Protein AF-A0A7J4MSQ8-F1 (afdb_monomer)

Secondary structure (DSSP, 8-state):
------------HHHHHHHHHHHHHHHHHHHHHHHHHS-S-------B-TTS-B-------TTEEEE--SHHHHHHHHHHHHHTT--BTTS--GGG---HHHHGGGEEEEESSSEEEEEHHHHHHTT-EEEEHHHHHHHHT--HHHHHHHHHHTTS--

Mean predicted aligned error: 12.91 Å

Foldseek 3Di:
DDDDDDDDDDDPPVVVVVVVVVVVVVVVVVVVCCVVVVPPPPPPVQDADPVRARAAAFAFDPLEKAQDQAPVLQQLVQLVCVSNVAEAPVSHRSNPDDPCVVAPRQWIWHRRSHTDIDGVVVSVVVVGHYHYSVVRCVVRVNDPSNSVVSVVVVVPVD

Structure (mmCIF, N/CA/C/O backbone):
data_AF-A0A7J4MSQ8-F1
#
_entry.id   AF-A0A7J4MSQ8-F1
#
loop_
_atom_site.group_PDB
_atom_site.id
_atom_site.type_symbol
_atom_site.label_atom_id
_atom_site.label_alt_id
_atom_site.label_comp_id
_atom_site.label_asym_id
_atom_site.label_entity_id
_atom_site.label_seq_id
_atom_site.pdbx_PDB_ins_code
_atom_site.Cartn_x
_atom_site.Cartn_y
_atom_site.Cartn_z
_atom_site.occupancy
_atom_site.B_iso_or_equiv
_atom_site.auth_seq_id
_atom_site.auth_comp_id
_atom_site.auth_asym_id
_atom_site.auth_atom_id
_atom_site.pdbx_PDB_model_num
ATOM 1 N N . MET A 1 1 ? -50.623 44.754 29.745 1.00 39.09 1 MET A N 1
ATOM 2 C CA . MET A 1 1 ? -49.441 45.515 29.291 1.00 39.09 1 MET A CA 1
ATOM 3 C C . MET A 1 1 ? -48.339 44.503 29.012 1.00 39.09 1 MET A C 1
ATOM 5 O O . MET A 1 1 ? -47.798 43.951 29.957 1.00 39.09 1 MET A O 1
ATOM 9 N N . ILE A 1 2 ? -48.114 44.148 27.745 1.00 36.25 2 ILE A N 1
ATOM 10 C CA . ILE A 1 2 ? -47.072 43.192 27.342 1.00 36.25 2 ILE A CA 1
ATOM 11 C C . ILE A 1 2 ? -46.077 43.978 26.494 1.00 36.25 2 ILE A C 1
ATOM 13 O O . ILE A 1 2 ? -46.389 44.376 25.376 1.00 36.25 2 ILE A O 1
ATOM 17 N N . THR A 1 3 ? -44.905 44.252 27.052 1.00 40.41 3 THR A N 1
ATOM 18 C CA . THR A 1 3 ? -43.773 44.855 26.348 1.00 40.41 3 THR A CA 1
ATOM 19 C C . THR A 1 3 ? -42.973 43.740 25.680 1.00 40.41 3 THR A C 1
ATOM 21 O O . THR A 1 3 ? -42.242 43.006 26.337 1.00 40.41 3 THR A O 1
ATOM 24 N N . LEU A 1 4 ? -43.105 43.601 24.360 1.00 42.78 4 LEU A N 1
ATOM 25 C CA . LEU A 1 4 ? -42.191 42.807 23.541 1.00 42.78 4 LEU A CA 1
ATOM 26 C C . LEU A 1 4 ? -41.145 43.748 22.940 1.00 42.78 4 LEU A C 1
ATOM 28 O O . LEU A 1 4 ? -41.382 44.355 21.902 1.00 42.78 4 LEU A O 1
ATOM 32 N N . ASN A 1 5 ? -39.985 43.857 23.586 1.00 49.53 5 ASN A N 1
ATOM 33 C CA . ASN A 1 5 ? -38.799 44.457 22.976 1.00 49.53 5 ASN A CA 1
ATOM 34 C C . ASN A 1 5 ? -37.893 43.329 22.468 1.00 49.53 5 ASN A C 1
ATOM 36 O O . ASN A 1 5 ? -37.107 42.762 23.223 1.00 49.53 5 ASN A O 1
ATOM 40 N N . LYS A 1 6 ? -38.014 42.984 21.183 1.00 50.78 6 LYS A N 1
ATOM 41 C CA . LYS A 1 6 ? -36.972 42.254 20.450 1.00 50.78 6 LYS A CA 1
ATOM 42 C C . LYS A 1 6 ? -36.275 43.251 19.535 1.00 50.78 6 LYS A C 1
ATOM 44 O O . LYS A 1 6 ? -36.712 43.497 18.417 1.00 50.78 6 LYS A O 1
ATOM 49 N N . SER A 1 7 ? -35.209 43.852 20.042 1.00 53.31 7 SER A N 1
ATOM 50 C CA . SER A 1 7 ? -34.279 44.656 19.258 1.00 53.31 7 SER A CA 1
ATOM 51 C C . SER A 1 7 ? -33.561 43.752 18.252 1.00 53.31 7 SER A C 1
ATOM 53 O O . SER A 1 7 ? -32.809 42.851 18.620 1.00 53.31 7 SER A O 1
ATOM 55 N N . MET A 1 8 ? -33.825 43.973 16.966 1.00 51.16 8 MET A N 1
ATOM 56 C CA . MET A 1 8 ? -33.147 43.296 15.865 1.00 51.16 8 MET A CA 1
ATOM 57 C C . MET A 1 8 ? -31.824 44.032 15.611 1.00 51.16 8 MET A C 1
ATOM 59 O O . MET A 1 8 ? -31.822 45.162 15.131 1.00 51.16 8 MET A O 1
ATOM 63 N N . ILE A 1 9 ? -30.699 43.433 16.007 1.00 60.84 9 ILE A N 1
ATOM 64 C CA . ILE A 1 9 ? -29.370 44.031 15.820 1.00 60.84 9 ILE A CA 1
ATOM 65 C C . ILE A 1 9 ? -28.951 43.811 14.363 1.00 60.84 9 ILE A C 1
ATOM 67 O O . ILE A 1 9 ? -28.664 42.684 13.961 1.00 60.84 9 ILE A O 1
ATOM 71 N N . ILE A 1 10 ? -28.920 44.885 13.572 1.00 58.28 10 ILE A N 1
ATOM 72 C CA . ILE A 1 10 ? -28.347 44.878 12.222 1.00 58.28 10 ILE A CA 1
ATOM 73 C C . ILE A 1 10 ? -26.830 44.993 12.380 1.00 58.28 10 ILE A C 1
ATOM 75 O O . ILE A 1 10 ? -26.315 46.045 12.750 1.00 58.28 10 ILE A O 1
ATOM 79 N N . ILE A 1 11 ? -26.122 43.889 12.151 1.00 62.97 11 ILE A N 1
ATOM 80 C CA . ILE A 1 11 ? -24.658 43.846 12.208 1.00 62.97 11 ILE A CA 1
ATOM 81 C C . ILE A 1 11 ? -24.114 44.307 10.843 1.00 62.97 11 ILE A C 1
ATOM 83 O O . ILE A 1 11 ? -24.558 43.777 9.821 1.00 62.97 11 ILE A O 1
ATOM 87 N N . PRO A 1 12 ? -23.159 45.256 10.789 1.00 76.25 12 PRO A N 1
ATOM 88 C CA . PRO A 1 12 ? -22.491 45.635 9.546 1.00 76.25 12 PRO A CA 1
ATOM 89 C C . PRO A 1 12 ? -21.862 44.420 8.850 1.00 76.25 12 PRO A C 1
ATOM 91 O O . PRO A 1 12 ? -21.278 43.553 9.502 1.00 76.25 12 PRO A O 1
ATOM 94 N N . HIS A 1 13 ? -21.957 44.356 7.520 1.00 68.12 13 HIS A N 1
ATOM 95 C CA . HIS A 1 13 ? -21.544 43.187 6.728 1.00 68.12 13 HIS A CA 1
ATOM 96 C C . HIS A 1 13 ? -20.092 42.748 6.998 1.00 68.12 13 HIS A C 1
ATOM 98 O O . HIS A 1 13 ? -19.811 41.558 7.124 1.00 68.12 13 HIS A O 1
ATOM 104 N N . GLU A 1 14 ? -19.179 43.703 7.175 1.00 72.25 14 GLU A N 1
ATOM 105 C CA . GLU A 1 14 ? -17.773 43.429 7.498 1.00 72.25 14 GLU A CA 1
ATOM 106 C C . GLU A 1 14 ? -17.593 42.781 8.878 1.00 72.25 14 GLU A C 1
ATOM 108 O O . GLU A 1 14 ? -16.795 41.857 9.044 1.00 72.25 14 GLU A O 1
ATOM 113 N N . GLU A 1 15 ? -18.375 43.206 9.872 1.00 77.69 15 GLU A N 1
ATOM 114 C CA . GLU A 1 15 ? -18.337 42.625 11.214 1.00 77.69 15 GLU A CA 1
ATOM 115 C C . GLU A 1 15 ? -18.934 41.207 11.220 1.00 77.69 15 GLU A C 1
ATOM 117 O O . GLU A 1 15 ? -18.435 40.320 11.917 1.00 77.69 15 GLU A O 1
ATOM 122 N N . MET A 1 16 ? -19.954 40.958 10.391 1.00 77.56 16 MET A N 1
ATOM 123 C CA . MET A 1 16 ? -20.516 39.623 10.183 1.00 77.56 16 MET A CA 1
ATOM 124 C C . MET A 1 16 ? -19.496 38.673 9.540 1.00 77.56 16 MET A C 1
ATOM 126 O O . MET A 1 16 ? -19.314 37.561 10.037 1.00 77.56 16 MET A O 1
ATOM 130 N N . ILE A 1 17 ? -18.792 39.108 8.488 1.00 74.75 17 ILE A N 1
ATOM 131 C CA . ILE A 1 17 ? -17.731 38.311 7.847 1.00 74.75 17 ILE A CA 1
ATOM 132 C C . ILE A 1 17 ? -16.635 37.976 8.859 1.00 74.75 17 ILE A C 1
ATOM 134 O O . ILE A 1 17 ? -16.270 36.810 9.013 1.00 74.75 17 ILE A O 1
ATOM 138 N N . LYS A 1 18 ? -16.172 38.968 9.626 1.00 79.06 18 LYS A N 1
ATOM 139 C CA . LYS A 1 18 ? -15.132 38.768 10.640 1.00 79.06 18 LYS A CA 1
ATOM 140 C C . LYS A 1 18 ? -15.564 37.776 11.725 1.00 79.06 18 LYS A C 1
ATOM 142 O O . LYS A 1 18 ? -14.783 36.907 12.112 1.00 79.06 18 LYS A O 1
ATOM 147 N N . LYS A 1 19 ? -16.821 37.846 12.181 1.00 78.81 19 LYS A N 1
ATOM 148 C CA . LYS A 1 19 ? -17.391 36.874 13.132 1.00 78.81 19 LYS A CA 1
ATOM 149 C C . LYS A 1 19 ? -17.485 35.470 12.535 1.00 78.81 19 LYS A C 1
ATOM 151 O O . LYS A 1 19 ? -17.208 34.498 13.238 1.00 78.81 19 LYS A O 1
ATOM 156 N N . LEU A 1 20 ? -17.839 35.342 11.256 1.00 75.5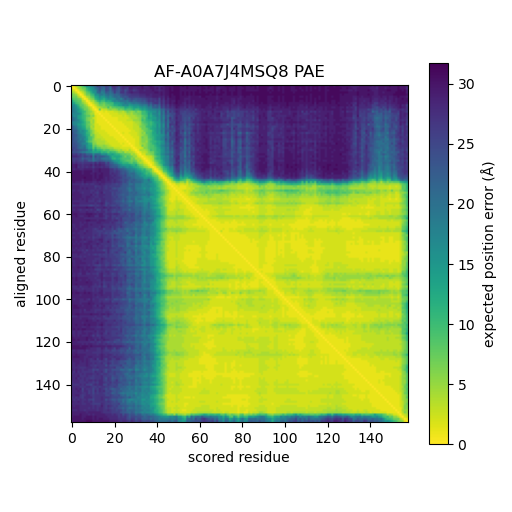0 20 LEU A N 1
ATOM 157 C CA . LEU A 1 20 ? -17.892 34.050 10.566 1.00 75.50 20 LEU A CA 1
ATOM 158 C C . LEU A 1 20 ? -16.502 33.422 10.433 1.00 75.50 20 LEU A C 1
ATOM 160 O O . LEU A 1 20 ? -16.346 32.236 10.719 1.00 75.50 20 LEU A O 1
ATOM 164 N N . GLU A 1 21 ? -15.485 34.204 10.078 1.00 73.69 21 GLU A N 1
ATOM 165 C CA . GLU A 1 21 ? -14.101 33.728 9.997 1.00 73.69 21 GLU A CA 1
ATOM 166 C C . GLU A 1 21 ? -13.560 33.307 11.363 1.00 73.69 21 GLU A C 1
ATOM 168 O O . GLU A 1 21 ? -13.011 32.211 11.496 1.00 73.69 21 GLU A O 1
ATOM 173 N N . GLN A 1 22 ? -13.786 34.119 12.398 1.00 77.62 22 GLN A N 1
ATOM 174 C CA . GLN A 1 22 ? -13.413 33.778 13.772 1.00 77.62 22 GLN A CA 1
ATOM 175 C C . GLN A 1 22 ? -14.110 32.500 14.243 1.00 77.62 22 GLN A C 1
ATOM 177 O O . GLN A 1 22 ? -13.460 31.615 14.798 1.00 77.62 22 GLN A O 1
ATOM 182 N N . THR A 1 23 ? -15.403 32.350 13.946 1.00 75.81 23 THR A N 1
ATOM 183 C CA . THR A 1 23 ? -16.163 31.132 14.255 1.00 75.81 23 THR A CA 1
ATOM 184 C C . THR A 1 23 ? -15.615 29.930 13.487 1.00 75.81 23 THR A C 1
ATOM 186 O O . THR A 1 23 ? -15.518 28.836 14.040 1.00 75.81 23 THR A O 1
ATOM 189 N N . ARG A 1 24 ? -15.212 30.104 12.222 1.00 68.00 24 ARG A N 1
ATOM 190 C CA . ARG A 1 24 ? -14.621 29.035 11.404 1.00 68.00 24 ARG A CA 1
ATOM 191 C C . ARG A 1 24 ? -13.277 28.580 11.966 1.00 68.00 24 ARG A C 1
ATOM 193 O O . ARG A 1 24 ? -13.043 27.379 12.072 1.00 68.00 24 ARG A O 1
ATOM 200 N N . VAL A 1 25 ? -12.414 29.519 12.353 1.00 69.50 25 VAL A N 1
ATOM 201 C CA . VAL A 1 25 ? -11.110 29.229 12.971 1.00 69.50 25 VAL A CA 1
ATOM 202 C C . VAL A 1 25 ? -11.290 28.564 14.332 1.00 69.50 25 VAL A C 1
ATOM 204 O O . VAL A 1 25 ? -10.668 27.535 14.582 1.00 69.50 25 VAL A O 1
ATOM 207 N N . GLN A 1 26 ? -12.193 29.076 15.173 1.00 71.62 26 GLN A N 1
ATOM 208 C CA . GLN A 1 26 ? -12.520 28.454 16.455 1.00 71.62 26 GLN A CA 1
ATOM 209 C C . GLN A 1 26 ? -13.071 27.043 16.278 1.00 71.62 26 GLN A C 1
ATOM 211 O O . GLN A 1 26 ? -12.620 26.149 16.976 1.00 71.62 26 GLN A O 1
ATOM 216 N N . ARG A 1 27 ? -13.972 26.800 15.317 1.00 68.81 27 ARG A N 1
ATOM 217 C CA . ARG A 1 27 ? -14.463 25.446 15.011 1.00 68.81 27 ARG A CA 1
ATOM 218 C C . ARG A 1 27 ? -13.346 24.526 14.533 1.00 68.81 27 ARG A C 1
ATOM 220 O O . ARG A 1 27 ? -13.288 23.393 14.979 1.00 68.81 27 ARG A O 1
ATOM 227 N N . MET A 1 28 ? -12.434 24.996 13.680 1.00 64.19 28 MET A N 1
ATOM 228 C CA . MET A 1 28 ? -11.286 24.189 13.244 1.00 64.19 28 MET A CA 1
ATOM 229 C C . MET A 1 28 ? -10.339 23.844 14.400 1.00 64.19 28 MET A C 1
ATOM 231 O O . MET A 1 28 ? -9.854 22.717 14.466 1.00 64.19 28 MET A O 1
ATOM 235 N N . LEU A 1 29 ? -10.084 24.787 15.310 1.00 64.50 29 LEU A N 1
ATOM 236 C CA . LEU A 1 29 ? -9.282 24.548 16.513 1.00 64.50 29 LEU A CA 1
ATOM 237 C C . LEU A 1 29 ? -10.002 23.597 17.476 1.00 64.50 29 LEU A C 1
ATOM 239 O O . LEU A 1 29 ? -9.410 22.615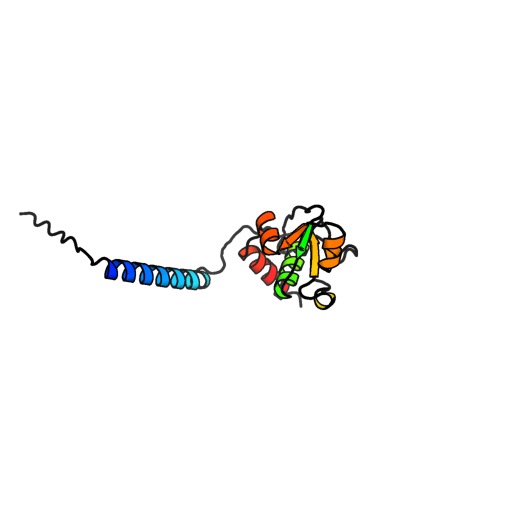 17.908 1.00 64.50 29 LEU A O 1
ATOM 243 N N . LEU A 1 30 ? -11.299 23.810 17.706 1.00 60.62 30 LEU A N 1
ATOM 244 C CA . LEU A 1 30 ? -12.137 22.943 18.530 1.00 60.62 30 LEU A CA 1
ATOM 245 C C . LEU A 1 30 ? -12.216 21.525 17.953 1.00 60.62 30 LEU A C 1
ATOM 247 O O . LEU A 1 30 ? -12.171 20.573 18.712 1.00 60.62 30 LEU A O 1
ATOM 251 N N . CYS A 1 31 ? -12.290 21.355 16.628 1.00 57.69 31 CYS A N 1
ATOM 252 C CA . CYS A 1 31 ? -12.255 20.043 15.974 1.00 57.69 31 CYS A CA 1
ATOM 253 C C . CYS A 1 31 ? -10.876 19.370 16.077 1.00 57.69 31 CYS A C 1
ATOM 255 O O . CYS A 1 31 ? -10.806 18.155 16.242 1.00 57.69 31 CYS A O 1
ATOM 257 N N . LYS A 1 32 ? -9.778 20.137 16.021 1.00 56.03 32 LYS A N 1
ATOM 258 C CA . LYS A 1 32 ? -8.429 19.606 16.281 1.00 56.03 32 LYS A CA 1
ATOM 259 C C . LYS A 1 32 ? -8.267 19.149 17.732 1.00 56.03 32 LYS A C 1
ATOM 261 O O . LYS A 1 32 ? -7.679 18.096 17.958 1.00 56.03 32 LYS A O 1
ATOM 266 N N . ASP A 1 33 ? -8.817 19.895 18.686 1.00 51.22 33 ASP A N 1
ATOM 267 C CA . ASP A 1 33 ? -8.805 19.530 20.105 1.00 51.22 33 ASP A CA 1
ATOM 268 C C . ASP A 1 33 ? -9.840 18.444 20.439 1.00 51.22 33 ASP A C 1
ATOM 270 O O . ASP A 1 33 ? -9.595 17.607 21.303 1.00 51.22 33 ASP A O 1
ATOM 274 N N . LEU A 1 34 ? -10.954 18.350 19.710 1.00 46.06 34 LEU A N 1
ATOM 275 C CA . LEU A 1 34 ? -11.905 17.241 19.827 1.00 46.06 34 LEU A CA 1
ATOM 276 C C . LEU A 1 34 ? -11.244 15.906 19.485 1.00 46.06 34 LEU A C 1
ATOM 278 O O . LEU A 1 34 ? -11.541 14.937 20.162 1.00 46.06 34 LEU A O 1
ATOM 282 N N . ASN A 1 35 ? -10.277 15.842 18.563 1.00 50.06 35 ASN A N 1
ATOM 283 C CA . ASN A 1 35 ? -9.489 14.615 18.348 1.00 50.06 35 ASN A CA 1
ATOM 284 C C . ASN A 1 35 ? -8.637 14.214 19.571 1.00 50.06 35 ASN A C 1
ATOM 286 O O . ASN A 1 35 ? -8.203 13.071 19.673 1.00 50.06 35 ASN A O 1
ATOM 290 N N . LYS A 1 36 ? -8.378 15.148 20.495 1.00 44.41 36 LYS A N 1
ATOM 291 C CA . LYS A 1 36 ? -7.624 14.928 21.737 1.00 44.41 36 LYS A CA 1
ATOM 292 C C . LYS A 1 36 ? -8.535 14.605 22.932 1.00 44.41 36 LYS A C 1
ATOM 294 O O . LYS A 1 36 ? -8.101 13.899 23.836 1.00 44.41 36 LYS A O 1
ATOM 299 N N . TYR A 1 37 ? -9.774 15.113 22.944 1.00 41.34 37 TYR A N 1
ATOM 300 C CA . TYR A 1 37 ? -10.753 14.933 24.033 1.00 41.34 37 TYR A CA 1
ATOM 301 C C . TYR A 1 37 ? -11.837 13.888 23.745 1.00 41.34 37 TYR A C 1
ATOM 303 O O . TYR A 1 37 ? -12.365 13.280 24.675 1.00 41.34 37 TYR A O 1
ATOM 311 N N . MET A 1 38 ? -12.134 13.617 22.475 1.00 37.50 38 MET A N 1
ATOM 312 C CA . MET A 1 38 ? -12.739 12.361 22.057 1.00 37.50 38 MET A CA 1
ATOM 313 C C . MET A 1 38 ? -11.626 11.329 22.081 1.00 37.50 38 MET A C 1
ATOM 315 O O . MET A 1 38 ? -11.007 11.050 21.057 1.00 37.50 38 MET A O 1
ATOM 319 N N . GLY A 1 39 ? -11.334 10.813 23.280 1.00 37.88 39 GLY A N 1
ATOM 320 C CA . GLY A 1 39 ? -10.499 9.631 23.434 1.00 37.88 39 GLY A CA 1
ATOM 321 C C . GLY A 1 39 ? -10.854 8.646 22.330 1.00 37.88 39 GLY A C 1
ATOM 322 O O . GLY A 1 39 ? -12.038 8.440 22.071 1.00 37.88 39 GLY A O 1
ATOM 323 N N . SER A 1 40 ? -9.819 8.162 21.651 1.00 43.50 40 SER A N 1
ATOM 324 C CA . SER A 1 40 ? -9.766 7.165 20.584 1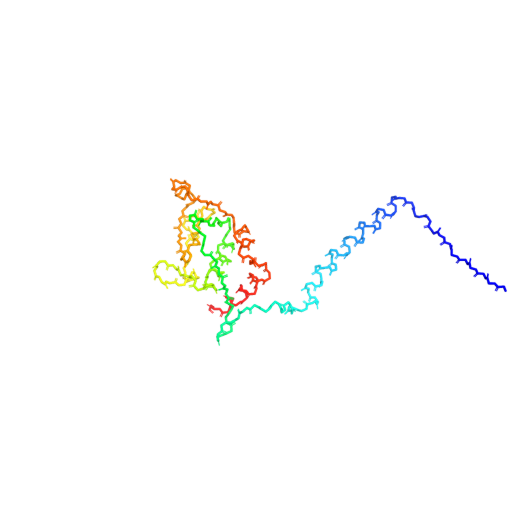.00 43.50 40 SER A CA 1
ATOM 325 C C . SER A 1 40 ? -10.765 6.022 20.785 1.00 43.50 40 SER A C 1
ATOM 327 O O . SER A 1 40 ? -10.430 4.901 21.141 1.00 43.50 40 SER A O 1
ATOM 329 N N . ASN A 1 41 ? -12.024 6.351 20.550 1.00 41.41 41 ASN A N 1
ATOM 330 C CA . ASN A 1 41 ? -13.184 5.487 20.574 1.00 41.41 41 ASN A CA 1
ATOM 331 C C . ASN A 1 41 ? -13.998 5.799 19.318 1.00 41.41 41 ASN A C 1
ATOM 333 O O . ASN A 1 41 ? -15.227 5.801 19.309 1.00 41.41 41 ASN A O 1
ATOM 337 N N . ILE A 1 42 ? -13.279 6.041 18.218 1.00 45.56 42 ILE A N 1
ATOM 338 C CA . ILE A 1 42 ? -13.770 5.638 16.913 1.00 45.56 42 ILE A CA 1
ATOM 339 C C . ILE A 1 42 ? -13.706 4.107 16.947 1.00 45.56 42 ILE A C 1
ATOM 341 O O . ILE A 1 42 ? -12.803 3.498 16.387 1.00 45.56 42 ILE A O 1
ATOM 345 N N . ASN A 1 43 ? -14.664 3.485 17.641 1.00 42.91 43 ASN A N 1
ATOM 346 C CA . ASN A 1 43 ? -15.095 2.120 17.365 1.00 42.91 43 ASN A CA 1
ATOM 347 C C . ASN A 1 43 ? -15.713 2.131 15.956 1.00 42.91 43 ASN A C 1
ATOM 349 O O . ASN A 1 43 ? -16.904 1.903 15.760 1.00 42.91 43 ASN A O 1
ATOM 353 N N . ALA A 1 44 ? -14.901 2.426 14.941 1.00 47.84 44 ALA A N 1
ATOM 354 C CA . ALA A 1 44 ? -15.052 1.706 13.704 1.00 47.84 44 ALA A CA 1
ATOM 355 C C . ALA A 1 44 ? -14.811 0.257 14.122 1.00 47.84 44 ALA A C 1
ATOM 357 O O . ALA A 1 44 ? -13.795 -0.032 14.748 1.00 47.84 44 ALA A O 1
ATOM 358 N N . ASN A 1 45 ? -15.778 -0.625 13.889 1.00 57.53 45 ASN A N 1
ATOM 359 C CA . ASN A 1 45 ? -15.616 -2.060 14.086 1.00 57.53 45 ASN A CA 1
ATOM 360 C C . ASN A 1 45 ? -14.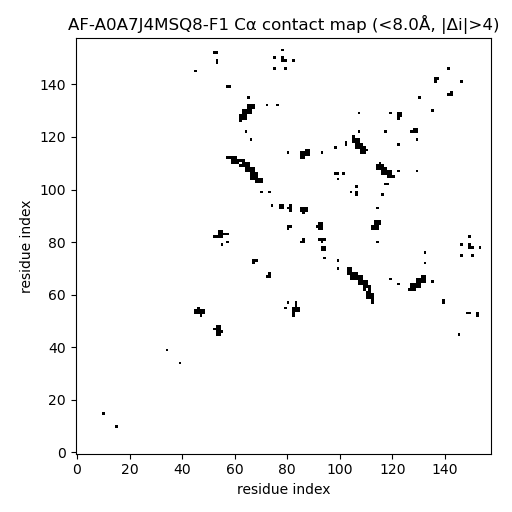545 -2.561 13.106 1.00 57.53 45 ASN A C 1
ATOM 362 O O . ASN A 1 45 ? -14.855 -3.195 12.097 1.00 57.53 45 ASN A O 1
ATOM 366 N N . PHE A 1 46 ? -13.290 -2.204 13.360 1.00 72.31 46 PHE A N 1
ATOM 367 C CA . PHE A 1 46 ? -12.152 -2.669 12.617 1.00 72.31 46 PHE A CA 1
ATOM 368 C C . PHE A 1 46 ? -12.057 -4.152 12.912 1.00 72.31 46 PHE A C 1
ATOM 370 O O . PHE A 1 46 ? -11.930 -4.565 14.069 1.00 72.31 46 PHE A O 1
ATOM 377 N N . LYS A 1 47 ? -12.233 -4.968 11.876 1.00 85.56 47 LYS A N 1
ATOM 378 C CA . LYS A 1 47 ? -12.233 -6.412 12.056 1.00 85.56 47 LYS A CA 1
ATOM 379 C C . LYS A 1 47 ? -10.879 -6.814 12.618 1.00 85.56 47 LYS A C 1
ATOM 381 O O . LYS A 1 47 ? -9.836 -6.362 12.152 1.00 85.56 47 LYS A O 1
ATOM 386 N N . ARG A 1 48 ? -10.911 -7.659 13.638 1.00 88.06 48 ARG A N 1
ATOM 387 C CA . ARG A 1 48 ? -9.717 -8.245 14.231 1.00 88.06 48 ARG A CA 1
ATOM 388 C C . ARG A 1 48 ? -9.744 -9.742 14.018 1.00 88.06 48 ARG A C 1
ATOM 390 O O . ARG A 1 48 ? -10.815 -10.350 14.018 1.00 88.06 48 ARG A O 1
ATOM 397 N N . ASP A 1 49 ? -8.570 -10.321 13.829 1.00 86.62 49 ASP A N 1
ATOM 398 C CA . ASP A 1 49 ? -8.425 -11.768 13.844 1.00 86.62 49 ASP A CA 1
ATOM 399 C C . ASP A 1 49 ? -8.478 -12.318 15.284 1.00 86.62 49 ASP A C 1
ATOM 401 O O . ASP A 1 49 ? -8.623 -11.586 16.269 1.00 86.62 49 ASP A O 1
ATOM 405 N N . LYS A 1 50 ? -8.330 -13.639 15.415 1.00 87.06 50 LYS A N 1
ATOM 406 C CA . LYS A 1 50 ? -8.303 -14.344 16.708 1.00 87.06 50 LYS A CA 1
ATOM 407 C C . LYS A 1 50 ? -7.193 -13.883 17.667 1.00 87.06 50 LYS A C 1
ATOM 409 O O . LYS A 1 50 ? -7.276 -14.172 18.854 1.00 87.06 50 LYS A O 1
ATOM 414 N N . ASN A 1 51 ? -6.165 -13.204 17.163 1.00 85.06 51 ASN A N 1
ATOM 415 C CA . ASN A 1 51 ? -5.038 -12.692 17.938 1.00 85.06 51 ASN A CA 1
ATOM 416 C C . ASN A 1 51 ? -5.190 -11.192 18.247 1.00 85.06 51 ASN A C 1
ATOM 418 O O . ASN A 1 51 ? -4.274 -10.590 18.797 1.00 85.06 51 ASN A O 1
ATOM 422 N N . GLY A 1 52 ? -6.319 -10.572 17.883 1.00 85.81 52 GLY A N 1
ATOM 423 C CA . GLY A 1 52 ? -6.546 -9.137 18.046 1.00 85.81 52 GLY A CA 1
ATOM 424 C C . GLY A 1 52 ? -5.893 -8.277 16.961 1.00 85.81 52 GLY A C 1
ATOM 425 O O . GLY A 1 52 ? -6.011 -7.047 17.010 1.00 85.81 52 GLY A O 1
ATOM 426 N N . ARG A 1 53 ? -5.247 -8.893 15.964 1.00 88.38 53 ARG A N 1
ATOM 427 C CA . ARG A 1 53 ? -4.563 -8.180 14.888 1.00 88.38 53 ARG A CA 1
ATOM 428 C C . ARG A 1 53 ? -5.589 -7.537 13.952 1.00 88.38 53 ARG A C 1
ATOM 430 O O . ARG A 1 53 ? -6.543 -8.212 13.558 1.00 88.38 53 ARG A O 1
ATOM 437 N N . PRO A 1 54 ? -5.387 -6.268 13.563 1.00 92.25 54 PRO A N 1
ATOM 438 C CA . PRO A 1 54 ? -6.148 -5.618 12.505 1.00 92.25 54 PRO A CA 1
ATOM 439 C C . PRO A 1 54 ? -6.225 -6.501 11.241 1.00 92.25 54 PRO A C 1
ATOM 441 O O . PRO A 1 54 ? -5.192 -6.894 10.701 1.00 92.25 54 PRO A O 1
ATOM 444 N N . SER A 1 55 ? -7.437 -6.801 10.773 1.00 93.25 55 SER A N 1
ATOM 445 C CA . SER A 1 55 ? -7.710 -7.598 9.575 1.00 93.25 55 SER A CA 1
ATOM 446 C C . SER A 1 55 ? -8.527 -6.804 8.557 1.00 93.25 55 SER A C 1
ATOM 448 O O . SER A 1 55 ? -9.523 -6.157 8.890 1.00 93.25 55 SER A O 1
ATOM 450 N N . LEU A 1 56 ? -8.096 -6.873 7.300 1.00 92.88 56 LEU A N 1
ATOM 451 C CA . LEU A 1 56 ? -8.722 -6.228 6.156 1.00 92.88 56 LEU A CA 1
ATOM 452 C C . LEU A 1 56 ? -9.051 -7.245 5.074 1.00 92.88 56 LEU A C 1
ATOM 454 O O . LEU A 1 56 ? -8.441 -8.304 4.974 1.00 92.88 56 LEU A O 1
ATOM 458 N N . TYR A 1 57 ? -9.995 -6.871 4.224 1.00 93.88 57 TYR A N 1
ATOM 459 C CA . TYR A 1 57 ? -10.163 -7.494 2.925 1.00 93.88 57 TYR A CA 1
ATOM 460 C C . TYR A 1 57 ? -9.861 -6.431 1.875 1.00 93.88 57 TYR A C 1
ATOM 462 O O . TYR A 1 57 ? -10.517 -5.393 1.874 1.00 93.88 57 TYR A O 1
ATOM 470 N N . LEU A 1 58 ? -8.860 -6.686 1.035 1.00 95.19 58 LEU A N 1
ATOM 471 C CA . LEU A 1 58 ? -8.513 -5.838 -0.104 1.00 95.19 58 LEU A CA 1
ATOM 472 C C . LEU A 1 58 ? -8.822 -6.593 -1.388 1.00 95.19 58 LEU A C 1
ATOM 474 O O . LEU A 1 58 ? -8.580 -7.803 -1.481 1.00 95.19 58 LEU A O 1
ATOM 478 N N . THR A 1 59 ? -9.323 -5.875 -2.381 1.00 96.44 59 THR A N 1
ATOM 479 C CA . THR A 1 59 ? -9.601 -6.429 -3.701 1.00 96.44 59 THR A CA 1
ATOM 480 C C . THR A 1 59 ? -8.331 -6.350 -4.551 1.00 96.44 59 THR A C 1
ATOM 482 O O . THR A 1 59 ? -7.756 -5.277 -4.705 1.00 96.44 59 THR A O 1
ATOM 485 N N . PRO A 1 60 ? -7.842 -7.462 -5.125 1.00 96.88 60 PRO A N 1
ATOM 486 C CA . PRO A 1 60 ? -6.736 -7.409 -6.076 1.00 96.88 60 PRO A CA 1
ATOM 487 C C . PRO A 1 60 ? -7.051 -6.483 -7.259 1.00 96.88 60 PRO A C 1
ATOM 489 O O . PRO A 1 60 ? -8.067 -6.666 -7.932 1.00 96.88 60 PRO A O 1
ATOM 492 N N . LEU A 1 61 ? -6.163 -5.530 -7.552 1.00 96.19 61 LEU A N 1
ATOM 493 C CA . LEU A 1 61 ? -6.310 -4.626 -8.694 1.00 96.19 61 LEU A CA 1
ATOM 494 C C . LEU A 1 61 ? -5.429 -5.096 -9.853 1.00 96.19 61 LEU A C 1
ATOM 496 O O . LEU A 1 61 ? -4.200 -4.998 -9.802 1.00 96.19 61 LEU A O 1
ATOM 500 N N . ASP A 1 62 ? -6.058 -5.603 -10.916 1.00 94.75 62 ASP A N 1
ATOM 501 C CA . ASP A 1 62 ? -5.325 -6.085 -12.086 1.00 94.75 62 ASP A CA 1
ATOM 502 C C . ASP A 1 62 ? -4.536 -4.954 -12.768 1.00 94.75 62 ASP A C 1
ATOM 504 O O . ASP A 1 62 ? -4.954 -3.793 -12.794 1.00 94.75 62 ASP A O 1
ATOM 508 N N . LYS A 1 63 ? -3.347 -5.307 -13.271 1.00 95.62 63 LYS A N 1
ATOM 509 C CA . LYS A 1 63 ? -2.356 -4.415 -13.905 1.00 95.62 63 LYS A CA 1
ATOM 510 C C . LYS A 1 63 ? -2.198 -3.038 -13.248 1.00 95.62 63 LYS A C 1
ATOM 512 O O . LYS A 1 63 ? -1.983 -2.043 -13.937 1.00 95.62 63 LYS A O 1
ATOM 517 N N . THR A 1 64 ? -2.297 -2.975 -11.924 1.00 97.81 64 THR A N 1
ATOM 518 C CA . THR A 1 64 ? -2.214 -1.728 -11.163 1.00 97.81 64 THR A CA 1
ATOM 519 C C . THR A 1 64 ? -1.086 -1.800 -10.148 1.00 97.81 64 THR A C 1
ATOM 521 O O . THR A 1 64 ? -0.921 -2.801 -9.448 1.00 97.81 64 THR A O 1
ATOM 524 N N . VAL A 1 65 ? -0.313 -0.721 -10.059 1.00 98.25 65 VAL A N 1
ATOM 525 C CA . VAL A 1 65 ? 0.701 -0.530 -9.026 1.00 98.25 65 VAL A CA 1
ATOM 526 C C . VAL A 1 65 ? 0.488 0.767 -8.270 1.00 98.25 65 VAL A C 1
ATOM 528 O O . VAL A 1 65 ? 0.046 1.775 -8.820 1.00 98.25 65 VAL A O 1
ATOM 531 N N . VAL A 1 66 ? 0.861 0.743 -6.999 1.00 98.31 66 VAL A N 1
ATOM 532 C CA . VAL A 1 66 ? 0.811 1.890 -6.106 1.00 98.31 66 VAL A CA 1
ATOM 533 C C . VAL A 1 66 ? 2.200 2.500 -6.008 1.00 98.31 66 VAL A C 1
ATOM 535 O O . VAL A 1 66 ? 3.137 1.867 -5.517 1.00 98.31 66 VAL A O 1
ATOM 538 N N . GLN A 1 67 ? 2.349 3.735 -6.472 1.00 98.06 67 GLN A N 1
ATOM 539 C CA . GLN A 1 67 ? 3.539 4.528 -6.213 1.00 98.06 67 GLN A CA 1
ATOM 540 C C . GLN A 1 67 ? 3.531 5.014 -4.761 1.00 98.06 67 GLN A C 1
ATOM 542 O O . GLN A 1 67 ? 2.524 5.490 -4.227 1.00 98.06 67 GLN A O 1
ATOM 547 N N . THR A 1 68 ? 4.698 4.914 -4.137 1.00 95.94 68 THR A N 1
ATOM 548 C CA . THR A 1 68 ? 4.955 5.424 -2.790 1.00 95.94 68 THR A CA 1
ATOM 549 C C . THR A 1 68 ? 5.982 6.547 -2.908 1.00 95.94 68 THR A C 1
ATOM 551 O O . THR A 1 68 ? 7.088 6.335 -3.401 1.00 95.94 68 THR A O 1
ATOM 554 N N . ILE A 1 69 ? 5.623 7.776 -2.523 1.00 95.62 69 ILE A N 1
ATOM 555 C CA . ILE A 1 69 ? 6.502 8.952 -2.700 1.00 95.62 69 ILE A CA 1
ATOM 556 C C . ILE A 1 69 ? 7.296 9.288 -1.434 1.00 95.62 69 ILE A C 1
ATOM 558 O O . ILE A 1 69 ? 8.196 10.136 -1.453 1.00 95.62 69 ILE A O 1
ATOM 562 N N . SER A 1 70 ? 7.013 8.590 -0.332 1.00 96.44 70 SER A N 1
ATOM 563 C CA . SER A 1 70 ? 7.750 8.684 0.923 1.00 96.44 70 SER A CA 1
ATOM 564 C C . SER A 1 70 ? 7.922 7.324 1.604 1.00 96.44 70 SER A C 1
ATOM 566 O O . SER A 1 70 ? 7.106 6.416 1.453 1.00 96.44 70 SER A O 1
ATOM 568 N N . LYS A 1 71 ? 8.961 7.207 2.443 1.00 95.62 71 LYS A N 1
ATOM 569 C CA . LYS A 1 71 ? 9.204 6.006 3.259 1.00 95.62 71 LYS A CA 1
ATOM 570 C C . LYS A 1 71 ? 8.030 5.696 4.191 1.00 95.62 71 LYS A C 1
ATOM 572 O O . LYS A 1 71 ? 7.765 4.534 4.476 1.00 95.62 71 LYS A O 1
ATOM 577 N N . LYS A 1 72 ? 7.329 6.732 4.667 1.00 95.62 72 LYS A N 1
ATOM 578 C CA . LYS A 1 72 ? 6.128 6.576 5.492 1.00 95.62 72 LYS A CA 1
ATOM 579 C C . LYS A 1 72 ? 5.011 5.901 4.698 1.00 95.62 72 LYS A C 1
ATOM 581 O O . LYS A 1 72 ? 4.485 4.902 5.162 1.00 95.62 72 LYS A O 1
ATOM 586 N N . GLU A 1 73 ? 4.696 6.410 3.508 1.00 96.38 73 GLU A N 1
ATOM 587 C CA . GLU A 1 73 ? 3.662 5.820 2.646 1.00 96.38 73 GLU A CA 1
ATOM 588 C C . GLU A 1 73 ? 3.969 4.374 2.280 1.00 96.38 73 GLU A C 1
ATOM 590 O O . GLU A 1 73 ? 3.072 3.539 2.322 1.00 96.38 73 GLU A O 1
ATOM 595 N N . TYR A 1 74 ? 5.236 4.067 1.990 1.00 97.12 74 TYR A N 1
ATOM 596 C CA . TYR A 1 74 ? 5.671 2.693 1.763 1.00 97.12 74 TYR A CA 1
ATOM 597 C C . TYR A 1 74 ? 5.304 1.790 2.943 1.00 97.12 74 TYR A C 1
ATOM 599 O O . TYR A 1 74 ? 4.672 0.754 2.759 1.00 97.12 74 TYR A O 1
ATOM 607 N N . TRP A 1 75 ? 5.669 2.184 4.165 1.00 97.06 75 TRP A N 1
ATOM 608 C CA . TRP A 1 75 ? 5.392 1.375 5.351 1.00 97.06 75 TRP A CA 1
ATOM 609 C C . TRP A 1 75 ? 3.910 1.288 5.692 1.00 97.06 75 TRP A C 1
ATOM 611 O O . TRP A 1 75 ? 3.458 0.216 6.091 1.00 97.06 75 TRP A O 1
ATOM 621 N N . ASP A 1 76 ? 3.162 2.376 5.517 1.00 97.12 76 ASP A N 1
ATOM 622 C CA . ASP A 1 76 ? 1.709 2.366 5.677 1.00 97.12 76 ASP A CA 1
ATOM 623 C C . ASP A 1 76 ? 1.086 1.338 4.718 1.00 97.12 76 ASP A C 1
ATOM 625 O O . ASP A 1 76 ? 0.333 0.468 5.155 1.00 97.12 76 ASP A O 1
ATOM 629 N N . LEU A 1 77 ? 1.487 1.359 3.441 1.00 97.56 77 LEU A N 1
ATOM 630 C CA . LEU A 1 77 ? 0.991 0.428 2.430 1.00 97.56 77 LEU A CA 1
ATOM 631 C C . LEU A 1 77 ? 1.374 -1.021 2.748 1.00 97.56 77 LEU A C 1
ATOM 633 O O . LEU A 1 77 ? 0.523 -1.902 2.684 1.00 97.56 77 LEU A O 1
ATOM 637 N N . MET A 1 78 ? 2.629 -1.285 3.131 1.00 97.50 78 MET A N 1
ATOM 638 C CA . MET A 1 78 ? 3.071 -2.639 3.497 1.00 97.50 78 MET A CA 1
ATOM 639 C C . MET A 1 78 ? 2.245 -3.213 4.646 1.00 97.50 78 MET A C 1
ATOM 641 O O . MET A 1 78 ? 1.842 -4.371 4.592 1.00 97.50 78 MET A O 1
ATOM 645 N N . ARG A 1 79 ? 1.963 -2.409 5.673 1.00 96.88 79 ARG A N 1
ATOM 646 C CA . ARG A 1 79 ? 1.162 -2.843 6.822 1.00 96.88 79 ARG A CA 1
ATOM 647 C C . ARG A 1 79 ? -0.296 -3.084 6.444 1.00 96.88 79 ARG A C 1
ATOM 649 O O . ARG A 1 79 ? -0.869 -4.069 6.898 1.00 96.88 79 ARG A O 1
ATOM 656 N N . VAL A 1 80 ? -0.872 -2.237 5.588 1.00 96.88 80 VAL A N 1
ATOM 657 C CA . VAL A 1 80 ? -2.223 -2.430 5.035 1.00 96.88 80 VAL A CA 1
ATOM 658 C C . VAL A 1 80 ? -2.306 -3.737 4.241 1.00 96.88 80 VAL A C 1
ATOM 660 O O . VAL A 1 80 ? -3.174 -4.558 4.528 1.00 96.88 80 VAL A O 1
ATOM 663 N N . CYS A 1 81 ? -1.370 -3.975 3.316 1.00 96.62 81 CYS A N 1
ATOM 664 C CA . CYS A 1 81 ? -1.289 -5.226 2.557 1.00 96.62 81 CYS A CA 1
ATOM 665 C C . CYS A 1 81 ? -1.121 -6.437 3.482 1.00 96.62 81 CYS A C 1
ATOM 667 O O . CYS A 1 81 ? -1.794 -7.449 3.317 1.00 96.62 81 CYS A O 1
ATOM 669 N N . GLU A 1 82 ? -0.252 -6.332 4.488 1.00 96.12 82 GLU A N 1
ATOM 670 C CA . GLU A 1 82 ? -0.039 -7.404 5.452 1.00 96.12 82 GLU A CA 1
ATOM 671 C C . GLU A 1 82 ? -1.326 -7.710 6.235 1.00 96.12 82 GLU A C 1
ATOM 673 O O . GLU A 1 82 ? -1.679 -8.878 6.374 1.00 96.12 82 GLU A O 1
ATOM 678 N N . CYS A 1 83 ? -2.057 -6.698 6.713 1.00 95.56 83 CYS A N 1
ATOM 679 C CA . CYS A 1 83 ? -3.365 -6.856 7.369 1.00 95.56 83 CYS A CA 1
ATOM 680 C C . CYS A 1 83 ? -4.449 -7.467 6.469 1.00 95.56 83 CYS A C 1
ATOM 682 O O . CYS A 1 83 ? -5.438 -7.982 6.988 1.00 95.56 83 CYS A O 1
ATOM 684 N N . ALA A 1 84 ? -4.264 -7.436 5.150 1.00 95.12 84 ALA A N 1
ATOM 685 C CA . ALA A 1 84 ? -5.095 -8.141 4.177 1.00 95.12 84 ALA A CA 1
ATOM 686 C C . ALA A 1 84 ? -4.606 -9.568 3.871 1.00 95.12 84 ALA A C 1
ATOM 688 O O . ALA A 1 84 ? -5.051 -10.187 2.907 1.00 95.12 84 ALA A O 1
ATOM 689 N N . ASP A 1 85 ? -3.650 -10.067 4.661 1.00 95.25 85 ASP A N 1
ATOM 690 C CA . ASP A 1 85 ? -2.944 -11.338 4.488 1.00 95.25 85 ASP A CA 1
ATOM 691 C C . ASP A 1 85 ? -2.242 -11.490 3.128 1.00 95.25 85 ASP A C 1
ATOM 693 O O . ASP A 1 85 ? -1.911 -12.599 2.696 1.00 95.25 85 ASP A O 1
ATOM 697 N N . TRP A 1 86 ? -1.941 -10.371 2.462 1.00 96.25 86 TRP A N 1
ATOM 698 C CA . TRP A 1 86 ? -1.100 -10.385 1.274 1.00 96.25 86 TRP A CA 1
ATOM 699 C C . TRP A 1 86 ? 0.356 -10.602 1.669 1.00 96.25 86 TRP A C 1
ATOM 701 O O . TRP A 1 86 ? 0.829 -10.157 2.717 1.00 96.25 86 TRP A O 1
ATOM 711 N N . LYS A 1 87 ? 1.085 -11.284 0.791 1.00 96.19 87 LYS A N 1
ATOM 712 C CA . LYS A 1 87 ? 2.483 -11.669 0.990 1.00 96.19 87 LYS A CA 1
ATOM 713 C C . LY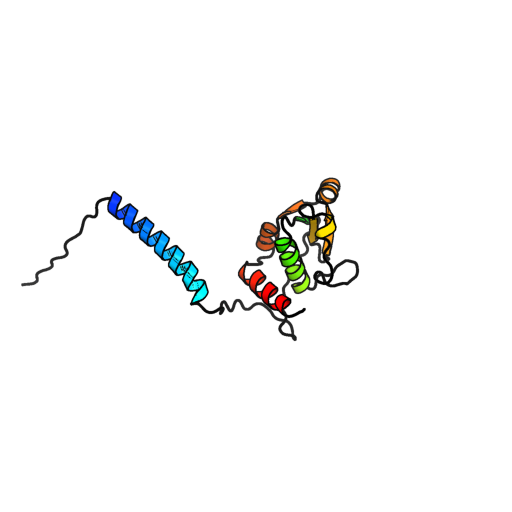S A 1 87 ? 3.319 -11.279 -0.213 1.00 96.19 87 LYS A C 1
ATOM 715 O O . LYS A 1 87 ? 2.792 -11.115 -1.314 1.00 96.19 87 LYS A O 1
ATOM 720 N N . TRP A 1 88 ? 4.628 -11.194 -0.011 1.00 94.44 88 TRP A N 1
ATOM 721 C CA . TRP A 1 88 ? 5.577 -11.226 -1.118 1.00 94.44 88 TRP A CA 1
ATOM 722 C C . TRP A 1 88 ? 5.448 -12.540 -1.899 1.00 94.44 88 TRP A C 1
ATOM 724 O O . TRP A 1 88 ? 4.995 -13.550 -1.363 1.00 94.44 88 TRP A O 1
ATOM 734 N N . GLU A 1 89 ? 5.951 -12.573 -3.133 1.00 87.44 89 GLU A N 1
ATOM 735 C CA . GLU A 1 89 ? 6.068 -13.823 -3.905 1.00 87.44 89 GLU A CA 1
ATOM 736 C C . GLU A 1 89 ? 6.865 -14.915 -3.173 1.00 87.44 89 GLU A C 1
ATOM 738 O O . GLU A 1 89 ? 6.609 -16.100 -3.352 1.00 87.44 89 GLU A O 1
ATOM 743 N N . SER A 1 90 ? 7.786 -14.513 -2.292 1.00 87.88 90 SER A N 1
ATOM 744 C CA . SER A 1 90 ? 8.556 -15.410 -1.419 1.00 87.88 90 SER A CA 1
ATOM 745 C C . SER A 1 90 ? 7.776 -15.947 -0.209 1.00 87.88 90 SER A C 1
ATOM 747 O O . SER A 1 90 ? 8.385 -16.511 0.693 1.00 87.88 90 SER A O 1
ATOM 749 N N . GLU A 1 91 ? 6.459 -15.726 -0.141 1.00 91.69 91 GLU A N 1
ATOM 750 C CA . GLU A 1 91 ? 5.563 -16.064 0.980 1.00 91.69 91 GLU A CA 1
ATOM 751 C C . GLU A 1 91 ? 5.861 -15.333 2.304 1.00 91.69 91 GLU A C 1
ATOM 753 O O . GLU A 1 91 ? 5.158 -15.516 3.302 1.00 91.69 91 GLU A O 1
ATOM 758 N N . ASN A 1 92 ? 6.855 -14.444 2.310 1.00 93.88 92 ASN A N 1
ATOM 759 C CA . ASN A 1 92 ? 7.168 -13.595 3.449 1.00 93.88 92 ASN A CA 1
ATOM 760 C C . ASN A 1 92 ? 6.147 -12.466 3.615 1.00 93.88 92 ASN A C 1
ATOM 762 O O . ASN A 1 92 ? 5.561 -11.960 2.653 1.00 93.88 92 ASN A O 1
ATOM 766 N N . LYS A 1 93 ? 5.998 -12.027 4.861 1.00 94.94 93 LYS A N 1
ATOM 767 C CA . LYS A 1 93 ? 5.172 -10.882 5.236 1.00 94.94 93 LYS A CA 1
ATOM 768 C C . LYS A 1 93 ? 5.691 -9.577 4.606 1.00 94.94 93 LYS A C 1
ATOM 770 O O . LYS A 1 93 ? 6.904 -9.360 4.577 1.00 94.94 93 LYS A O 1
ATOM 775 N N . PRO A 1 94 ? 4.811 -8.671 4.151 1.00 94.94 94 PRO A N 1
ATOM 776 C CA . PRO A 1 94 ? 5.207 -7.379 3.597 1.00 94.94 94 PRO A CA 1
ATOM 777 C C . PRO A 1 94 ? 6.127 -6.568 4.515 1.00 94.94 94 PRO A C 1
ATOM 779 O O . PRO A 1 94 ? 7.062 -5.931 4.032 1.00 94.94 94 PRO A O 1
ATOM 782 N N . THR A 1 95 ? 5.924 -6.630 5.836 1.00 94.62 95 THR A N 1
ATOM 783 C CA . THR A 1 95 ? 6.690 -5.808 6.781 1.00 94.62 95 THR A CA 1
ATOM 784 C C . THR A 1 95 ? 8.060 -6.361 7.176 1.00 94.62 95 THR A C 1
ATOM 786 O O . THR A 1 95 ? 8.862 -5.624 7.746 1.00 94.62 95 THR A O 1
ATOM 789 N N . THR A 1 96 ? 8.398 -7.613 6.839 1.00 92.25 96 THR A N 1
ATOM 790 C CA . THR A 1 96 ? 9.681 -8.214 7.260 1.00 92.25 96 THR A CA 1
ATOM 791 C C . THR A 1 96 ? 10.889 -7.656 6.515 1.00 92.25 96 THR A C 1
ATOM 793 O O . THR A 1 96 ? 12.021 -7.817 6.964 1.00 92.25 96 THR A O 1
ATOM 796 N N . ARG A 1 97 ? 10.682 -7.029 5.352 1.00 86.69 97 ARG A N 1
ATOM 797 C CA . ARG A 1 97 ? 11.760 -6.451 4.546 1.00 86.69 97 ARG A CA 1
ATOM 798 C C . ARG A 1 97 ? 11.289 -5.191 3.836 1.00 86.69 97 ARG A C 1
ATOM 800 O O . ARG A 1 97 ? 10.189 -5.134 3.300 1.00 86.69 97 ARG A O 1
ATOM 807 N N . SER A 1 98 ? 12.172 -4.199 3.782 1.00 89.00 98 SER A N 1
ATOM 808 C CA . SER A 1 98 ? 11.960 -2.987 2.999 1.00 89.00 98 SER A CA 1
ATOM 809 C C . SER A 1 98 ? 12.741 -3.035 1.693 1.00 89.00 98 SER A C 1
ATOM 811 O O . SER A 1 98 ? 13.941 -3.313 1.693 1.00 89.00 98 SER A O 1
ATOM 813 N N . PHE A 1 99 ? 12.066 -2.702 0.597 1.00 89.31 99 PHE A N 1
ATOM 814 C CA . PHE A 1 99 ? 12.677 -2.434 -0.704 1.00 89.31 99 PHE A CA 1
ATOM 815 C C . PHE A 1 99 ? 12.706 -0.937 -1.035 1.00 89.31 99 PHE A C 1
ATOM 817 O O . PHE A 1 99 ? 13.207 -0.547 -2.087 1.00 89.31 99 PHE A O 1
ATOM 824 N N . TRP A 1 100 ? 12.244 -0.087 -0.110 1.00 93.25 100 TRP A N 1
ATOM 825 C CA . TRP A 1 100 ? 12.268 1.367 -0.263 1.00 93.25 100 TRP A CA 1
ATOM 826 C C . TRP A 1 100 ? 13.673 1.906 -0.546 1.00 93.25 100 TRP A C 1
ATOM 828 O O . TRP A 1 100 ? 13.835 2.787 -1.378 1.00 93.25 100 TRP A O 1
ATOM 838 N N . GLU A 1 101 ? 14.701 1.373 0.117 1.00 93.00 101 GLU A N 1
ATOM 839 C CA . GLU A 1 101 ? 16.080 1.863 -0.041 1.00 93.00 101 GLU A CA 1
ATOM 840 C C . GLU A 1 101 ? 16.650 1.603 -1.448 1.00 93.00 101 GLU A C 1
ATOM 842 O O . GLU A 1 101 ? 17.642 2.216 -1.828 1.00 93.00 101 GLU A O 1
ATOM 847 N N . MET A 1 102 ? 16.024 0.720 -2.238 1.00 93.81 102 MET A N 1
ATOM 848 C CA . MET A 1 102 ? 16.473 0.396 -3.593 1.00 93.81 102 MET A CA 1
ATOM 849 C C . MET A 1 102 ? 16.052 1.456 -4.618 1.00 93.81 102 MET A C 1
ATOM 851 O O . MET A 1 102 ? 16.866 1.866 -5.442 1.00 93.81 102 MET A O 1
ATOM 855 N N . TYR A 1 103 ? 14.794 1.906 -4.573 1.00 93.94 103 TYR A N 1
ATOM 856 C CA . TYR A 1 103 ? 14.227 2.822 -5.576 1.00 93.94 103 TYR A CA 1
ATOM 857 C C . TYR A 1 103 ? 13.766 4.167 -4.996 1.00 93.94 103 TYR A C 1
ATOM 859 O O . TYR A 1 103 ? 13.482 5.110 -5.739 1.00 93.94 103 TYR A O 1
ATOM 867 N N . GLY A 1 104 ? 13.681 4.292 -3.671 1.00 95.25 104 GLY A N 1
ATOM 868 C CA . GLY A 1 104 ? 13.185 5.480 -2.985 1.00 95.25 104 GLY A CA 1
ATOM 869 C C . GLY A 1 104 ? 11.816 5.896 -3.517 1.00 95.25 104 GLY A C 1
ATOM 870 O O . GLY A 1 104 ? 10.913 5.076 -3.652 1.00 95.25 104 GLY A O 1
ATOM 871 N N . LYS A 1 105 ? 11.680 7.165 -3.912 1.00 95.88 105 LYS A N 1
ATOM 872 C CA . LYS A 1 105 ? 10.428 7.746 -4.443 1.00 95.88 105 LYS A CA 1
ATOM 873 C C . LYS A 1 105 ? 9.941 7.138 -5.765 1.00 95.88 105 LYS A C 1
ATOM 875 O O . LYS A 1 105 ? 8.831 7.429 -6.205 1.00 95.88 105 LYS A O 1
ATOM 880 N N . LYS A 1 106 ? 10.782 6.336 -6.418 1.00 96.50 106 LYS A N 1
ATOM 881 C CA . LYS A 1 106 ? 10.430 5.588 -7.627 1.00 96.50 106 LYS A CA 1
ATOM 882 C C . LYS A 1 106 ? 9.855 4.209 -7.306 1.00 96.50 106 LYS A C 1
ATOM 884 O O . LYS A 1 106 ? 9.550 3.473 -8.231 1.00 96.50 106 LYS A O 1
ATOM 889 N N . THR A 1 107 ? 9.730 3.840 -6.029 1.00 97.38 107 THR A N 1
ATOM 890 C CA . THR A 1 107 ? 9.195 2.535 -5.625 1.00 97.38 107 THR A CA 1
ATOM 891 C C . THR A 1 107 ? 7.709 2.440 -5.960 1.00 97.38 107 THR A C 1
ATOM 893 O O . THR A 1 107 ? 6.888 3.200 -5.432 1.00 97.38 107 THR A O 1
ATOM 896 N N . CYS A 1 108 ? 7.373 1.454 -6.786 1.00 97.75 108 CYS A N 1
ATOM 897 C CA . CYS A 1 108 ? 6.011 1.052 -7.105 1.00 97.75 108 CYS A CA 1
ATOM 898 C C . CYS A 1 108 ? 5.749 -0.360 -6.582 1.00 97.75 108 CYS A C 1
ATOM 900 O O . CYS A 1 108 ? 6.586 -1.254 -6.729 1.00 97.75 108 CYS A O 1
ATOM 902 N N . ILE A 1 109 ? 4.572 -0.552 -5.992 1.00 97.75 109 ILE A N 1
ATOM 903 C CA . ILE A 1 109 ? 4.140 -1.801 -5.372 1.00 97.75 109 ILE A CA 1
ATOM 904 C C . ILE A 1 109 ? 2.972 -2.386 -6.158 1.00 97.75 109 ILE A C 1
ATOM 906 O O . ILE A 1 109 ? 1.942 -1.735 -6.305 1.00 97.75 109 ILE A O 1
ATOM 910 N N . SER A 1 110 ? 3.115 -3.617 -6.641 1.00 96.44 110 SER A N 1
ATOM 911 C CA . SER A 1 110 ? 1.999 -4.368 -7.223 1.00 96.44 110 SER A CA 1
ATOM 912 C C . SER A 1 110 ? 1.009 -4.776 -6.133 1.00 96.44 110 SER A C 1
ATOM 914 O O . SER A 1 110 ? 1.416 -5.226 -5.059 1.00 96.44 110 SER A O 1
ATOM 916 N N . VAL A 1 111 ? -0.283 -4.613 -6.423 1.00 94.94 111 VAL A N 1
ATOM 917 C CA . VAL A 1 111 ? -1.409 -4.845 -5.501 1.00 94.94 111 VAL A CA 1
ATOM 918 C C . VAL A 1 111 ? -2.397 -5.874 -6.069 1.00 94.94 111 VAL A C 1
ATOM 920 O O . VAL A 1 111 ? -3.610 -5.688 -6.076 1.00 94.94 111 VAL A O 1
ATOM 923 N N . GLN A 1 112 ? -1.862 -6.986 -6.575 1.00 93.69 112 GLN A N 1
ATOM 924 C CA . GLN A 1 112 ? -2.604 -8.034 -7.291 1.00 93.69 112 GLN A CA 1
ATOM 925 C C . GLN A 1 112 ? -2.926 -9.249 -6.399 1.00 93.69 112 GLN A C 1
ATOM 927 O O . GLN A 1 112 ? -2.836 -10.395 -6.834 1.00 93.69 112 GLN A O 1
ATOM 932 N N . GLY A 1 113 ? -3.235 -9.038 -5.115 1.00 88.19 113 GLY A N 1
ATOM 933 C CA . GLY A 1 113 ? -3.413 -10.135 -4.144 1.00 88.19 113 GLY A CA 1
ATOM 934 C C . GLY A 1 113 ? -2.099 -10.742 -3.632 1.00 88.19 113 GLY A C 1
ATOM 935 O O . GLY A 1 113 ? -2.083 -11.483 -2.650 1.00 88.19 113 GLY A O 1
ATOM 936 N N . LYS A 1 114 ? -0.981 -10.386 -4.265 1.00 93.00 114 LYS A N 1
ATOM 937 C CA . LYS A 1 114 ? 0.384 -10.545 -3.766 1.00 93.00 114 LYS A CA 1
ATOM 938 C C . LYS A 1 114 ? 1.120 -9.225 -3.930 1.00 93.00 114 LYS A C 1
ATOM 940 O O . LYS A 1 114 ? 0.779 -8.416 -4.794 1.00 93.00 114 LYS A O 1
ATOM 945 N N . VAL A 1 115 ? 2.135 -9.032 -3.100 1.00 94.88 115 VAL A N 1
ATOM 946 C CA . VAL A 1 115 ? 2.994 -7.855 -3.136 1.00 94.88 115 VAL A CA 1
ATOM 947 C C . VAL A 1 115 ? 4.180 -8.141 -4.054 1.00 94.88 115 VAL A C 1
ATOM 949 O O . VAL A 1 115 ? 4.918 -9.108 -3.858 1.00 94.88 115 VAL A O 1
ATOM 952 N N . GLY A 1 116 ? 4.362 -7.278 -5.049 1.00 94.69 116 GLY A N 1
ATOM 953 C CA . GLY A 1 116 ? 5.551 -7.204 -5.900 1.00 94.69 116 GLY A CA 1
ATOM 954 C C . GLY A 1 116 ? 6.104 -5.783 -5.883 1.00 94.69 116 GLY A C 1
ATOM 955 O O . GLY A 1 116 ? 5.395 -4.855 -5.499 1.00 94.69 116 GLY A O 1
ATOM 956 N N . PHE A 1 117 ? 7.357 -5.581 -6.278 1.00 95.25 117 PHE A N 1
ATOM 957 C CA . PHE A 1 117 ? 7.959 -4.248 -6.290 1.00 95.25 117 PHE A CA 1
ATOM 958 C C . PHE A 1 117 ? 8.884 -4.072 -7.490 1.00 95.25 117 PHE A C 1
ATOM 960 O O . PHE A 1 117 ? 9.510 -5.022 -7.950 1.00 95.25 117 PHE A O 1
ATOM 967 N N . SER A 1 118 ? 8.952 -2.849 -7.999 1.00 96.88 118 SER A N 1
ATOM 968 C CA . SER A 1 118 ? 9.933 -2.423 -8.999 1.00 96.88 118 SER A CA 1
ATOM 969 C C . SER A 1 118 ? 9.967 -0.894 -9.046 1.00 96.88 118 SER A C 1
ATOM 971 O O . SER A 1 118 ? 9.293 -0.225 -8.251 1.00 96.88 118 SER A O 1
ATOM 973 N N . SER A 1 119 ? 10.746 -0.332 -9.965 1.00 96.88 119 SER A N 1
ATOM 974 C CA . SER A 1 119 ? 10.733 1.104 -10.221 1.00 96.88 119 SER A CA 1
ATOM 975 C C . SER A 1 119 ? 9.512 1.525 -11.048 1.00 96.88 119 SER A C 1
ATOM 977 O O . SER A 1 119 ? 8.912 0.719 -11.765 1.00 96.88 119 SER A O 1
ATOM 979 N N . ILE A 1 120 ? 9.157 2.806 -10.963 1.00 97.00 120 ILE A N 1
ATOM 980 C CA . ILE A 1 120 ? 8.109 3.423 -11.781 1.00 97.00 120 ILE A CA 1
ATOM 981 C C . ILE A 1 120 ? 8.358 3.207 -13.281 1.00 97.00 120 ILE A C 1
ATOM 983 O O . ILE A 1 120 ? 7.450 2.780 -13.986 1.00 97.00 120 ILE A O 1
ATOM 987 N N . GLU A 1 121 ? 9.601 3.370 -13.747 1.00 97.69 121 GLU A N 1
ATOM 988 C CA . GLU A 1 121 ? 9.962 3.242 -15.166 1.00 97.69 121 GLU A CA 1
ATOM 989 C C . GLU A 1 121 ? 9.709 1.830 -15.707 1.00 97.69 121 GLU A C 1
ATOM 991 O O . GLU A 1 121 ? 9.285 1.656 -16.850 1.00 97.69 121 GLU A O 1
ATOM 996 N N . PHE A 1 122 ? 9.946 0.804 -14.882 1.00 97.62 122 PHE A N 1
ATOM 997 C CA . PHE A 1 122 ? 9.653 -0.573 -15.263 1.00 97.62 122 PHE A CA 1
ATOM 998 C C . PHE A 1 122 ? 8.155 -0.757 -15.516 1.00 97.62 122 PHE A C 1
ATOM 1000 O O . PHE A 1 122 ? 7.775 -1.252 -16.575 1.00 97.62 122 PHE A O 1
ATOM 1007 N N . TYR A 1 123 ? 7.304 -0.322 -14.584 1.00 97.44 123 TYR A N 1
ATOM 1008 C CA . TYR A 1 123 ? 5.854 -0.484 -14.709 1.00 97.44 123 TYR A CA 1
ATOM 1009 C C . TYR A 1 123 ? 5.246 0.371 -15.824 1.00 97.44 123 TYR A C 1
ATOM 1011 O O . TYR A 1 123 ? 4.326 -0.094 -16.499 1.00 97.44 123 TYR A O 1
ATOM 1019 N N . GLU A 1 124 ? 5.795 1.561 -16.077 1.00 96.62 124 GLU A N 1
ATOM 1020 C CA . GLU A 1 124 ? 5.452 2.363 -17.256 1.00 96.62 124 GLU A CA 1
ATOM 1021 C C . GLU A 1 124 ? 5.766 1.595 -18.548 1.00 96.62 124 GLU A C 1
ATOM 1023 O O . GLU A 1 124 ? 4.916 1.508 -19.432 1.00 96.62 124 GLU A O 1
ATOM 1028 N N . SER A 1 125 ? 6.943 0.960 -18.638 1.00 97.56 125 SER A N 1
ATOM 1029 C CA . SER A 1 125 ? 7.369 0.236 -19.847 1.00 97.56 125 SER A CA 1
ATOM 1030 C C . SER A 1 125 ? 6.489 -0.971 -20.199 1.00 97.56 125 SER A C 1
ATOM 1032 O O . SER A 1 125 ? 6.378 -1.335 -21.370 1.00 97.56 125 SER A O 1
ATOM 1034 N N . ILE A 1 126 ? 5.832 -1.572 -19.201 1.00 97.19 126 ILE A N 1
ATOM 1035 C CA . ILE A 1 126 ? 4.910 -2.705 -19.377 1.00 97.19 126 ILE A CA 1
ATOM 1036 C C . ILE A 1 126 ? 3.430 -2.295 -19.293 1.00 97.19 126 ILE A C 1
ATOM 1038 O O . ILE A 1 126 ? 2.557 -3.160 -19.202 1.00 97.19 126 ILE A O 1
ATOM 1042 N N . ASN A 1 127 ? 3.137 -0.991 -19.373 1.00 96.44 127 ASN A N 1
ATOM 1043 C CA . ASN A 1 127 ? 1.789 -0.411 -19.409 1.00 96.44 127 ASN A CA 1
ATOM 1044 C C . ASN A 1 127 ? 0.905 -0.769 -18.199 1.00 96.44 127 ASN A C 1
ATOM 1046 O O . ASN A 1 127 ? -0.292 -1.029 -18.351 1.00 96.44 127 ASN A O 1
ATOM 1050 N N . TYR A 1 128 ? 1.475 -0.798 -16.995 1.00 97.62 128 TYR A N 1
ATOM 1051 C CA . TYR A 1 128 ? 0.680 -0.892 -15.768 1.00 97.62 128 TYR A CA 1
ATOM 1052 C C . TYR A 1 128 ? 0.072 0.470 -15.417 1.00 97.62 128 TYR A C 1
ATOM 1054 O O . TYR A 1 128 ? 0.695 1.515 -15.604 1.00 97.62 128 TYR A O 1
ATOM 1062 N N . LYS A 1 129 ? -1.141 0.466 -14.854 1.00 97.81 129 LYS A N 1
ATOM 1063 C CA . LYS A 1 129 ? -1.740 1.662 -14.261 1.00 97.81 129 LYS A CA 1
ATOM 1064 C C . LYS A 1 129 ? -0.971 2.011 -12.989 1.00 97.81 129 LYS A C 1
ATOM 1066 O O . LYS A 1 129 ? -0.876 1.190 -12.080 1.00 97.81 129 LYS A O 1
ATOM 1071 N N . ILE A 1 130 ? -0.465 3.235 -12.905 1.00 98.19 130 ILE A N 1
ATOM 1072 C CA . ILE A 1 130 ? 0.248 3.730 -11.725 1.00 98.19 130 ILE A CA 1
ATOM 1073 C C . ILE A 1 130 ? -0.674 4.678 -10.970 1.00 98.19 130 ILE A C 1
ATOM 1075 O O . ILE A 1 130 ? -1.114 5.685 -11.520 1.00 98.19 130 ILE A O 1
ATOM 1079 N N . ILE A 1 131 ? -0.977 4.342 -9.720 1.00 98.25 131 ILE A N 1
ATOM 1080 C CA . ILE A 1 131 ? -1.823 5.143 -8.830 1.00 98.25 131 ILE A CA 1
ATOM 1081 C C . ILE A 1 131 ? -1.041 5.570 -7.593 1.00 98.25 131 ILE A C 1
ATOM 1083 O O . ILE A 1 131 ? -0.044 4.951 -7.226 1.00 98.25 131 ILE A O 1
ATOM 1087 N N . GLN A 1 132 ? -1.488 6.629 -6.927 1.00 97.69 132 GLN A N 1
ATOM 1088 C CA . GLN A 1 132 ? -0.906 7.037 -5.646 1.00 97.69 132 GLN A CA 1
ATOM 1089 C C . GLN A 1 132 ? -1.514 6.231 -4.495 1.00 97.69 132 GLN A C 1
ATOM 1091 O O . GLN A 1 132 ? -2.657 5.783 -4.581 1.00 97.69 132 GLN A O 1
ATOM 1096 N N . SER A 1 133 ? -0.791 6.123 -3.375 1.00 96.31 133 SER A N 1
ATOM 1097 C CA . SER A 1 133 ? -1.282 5.425 -2.170 1.00 96.31 133 SER A CA 1
ATOM 1098 C C . SER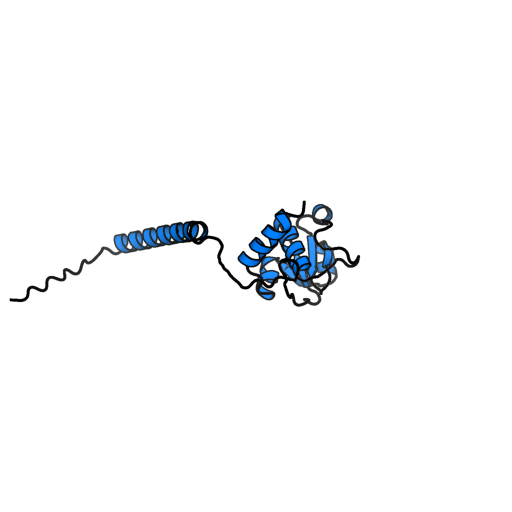 A 1 133 ? -2.660 5.917 -1.718 1.00 96.31 133 SER A C 1
ATOM 1100 O O . SER A 1 133 ? -3.512 5.116 -1.358 1.00 96.31 133 SER A O 1
ATOM 1102 N N . LYS A 1 134 ? -2.918 7.229 -1.805 1.00 95.50 134 LYS A N 1
ATOM 1103 C CA . LYS A 1 134 ? -4.230 7.797 -1.473 1.00 95.50 134 LYS A CA 1
ATOM 1104 C C . LYS A 1 134 ? -5.347 7.284 -2.391 1.00 95.50 134 LYS A C 1
ATOM 1106 O O . LYS A 1 134 ? -6.394 6.909 -1.889 1.00 95.50 134 LYS A O 1
ATOM 1111 N N . GLU A 1 135 ? -5.117 7.243 -3.705 1.00 97.44 135 GLU A N 1
ATOM 1112 C CA . GLU A 1 135 ? -6.106 6.723 -4.662 1.00 97.44 135 GLU A CA 1
ATOM 1113 C C . GLU A 1 135 ? -6.389 5.241 -4.393 1.00 97.44 135 GLU A C 1
ATOM 1115 O O . GLU A 1 135 ? -7.542 4.828 -4.405 1.00 97.44 135 GLU A O 1
ATOM 1120 N N . PHE A 1 136 ? -5.353 4.457 -4.080 1.00 97.88 136 PHE A N 1
ATOM 1121 C CA . PHE A 1 136 ? -5.519 3.061 -3.677 1.00 97.88 136 PHE A CA 1
ATOM 1122 C C . PHE A 1 136 ? -6.400 2.924 -2.427 1.00 97.88 136 PHE A C 1
ATOM 1124 O O . PHE A 1 136 ? -7.354 2.153 -2.428 1.00 97.88 136 PHE A O 1
ATOM 1131 N N . TYR A 1 137 ? -6.126 3.706 -1.381 1.00 96.81 137 TYR A N 1
ATOM 1132 C CA . TYR A 1 137 ? -6.925 3.678 -0.157 1.00 96.81 137 TYR A CA 1
ATOM 1133 C C . TYR A 1 137 ? -8.374 4.115 -0.385 1.00 96.81 137 TYR A C 1
ATOM 1135 O O . TYR A 1 137 ? -9.281 3.498 0.168 1.00 96.81 137 TYR A O 1
ATOM 1143 N N . ASP A 1 138 ? -8.601 5.122 -1.231 1.00 96.31 138 ASP A N 1
ATOM 1144 C CA . ASP A 1 138 ? -9.945 5.576 -1.591 1.00 96.31 138 ASP A CA 1
ATOM 1145 C C . ASP A 1 138 ? -10.726 4.476 -2.346 1.00 96.31 138 ASP A C 1
ATOM 1147 O O . ASP A 1 138 ? -11.907 4.269 -2.065 1.00 96.31 138 ASP A O 1
ATOM 1151 N N . ILE A 1 139 ? -10.072 3.731 -3.253 1.00 95.56 139 ILE A N 1
ATOM 1152 C CA . ILE A 1 139 ? -10.666 2.588 -3.979 1.00 95.56 139 ILE A CA 1
ATOM 1153 C C . ILE A 1 139 ? -11.042 1.453 -3.019 1.00 95.56 139 ILE A C 1
ATOM 1155 O O . ILE A 1 139 ? -12.138 0.902 -3.110 1.00 95.56 139 ILE A O 1
ATOM 1159 N N . GLU A 1 140 ? -10.149 1.119 -2.089 1.00 94.56 140 GLU A N 1
ATOM 1160 C CA . GLU A 1 140 ? -10.325 0.006 -1.147 1.00 94.56 140 GLU A CA 1
ATOM 1161 C C . GLU A 1 140 ? -11.172 0.376 0.084 1.00 94.56 140 GLU A C 1
ATOM 1163 O O . GLU A 1 140 ? -11.430 -0.462 0.949 1.00 94.56 140 GLU A O 1
ATOM 1168 N N . GLY A 1 141 ? -11.596 1.639 0.206 1.00 94.62 141 GLY A N 1
ATOM 1169 C CA . GLY A 1 141 ? -12.322 2.131 1.378 1.00 94.62 141 GLY A CA 1
ATOM 1170 C C . GLY A 1 141 ? -11.484 2.138 2.664 1.00 94.62 141 GLY A C 1
ATOM 1171 O O . GLY A 1 141 ? -12.036 2.076 3.764 1.00 94.62 141 GLY A O 1
ATOM 1172 N N . VAL A 1 142 ? -10.156 2.208 2.545 1.00 94.19 142 VAL A N 1
ATOM 1173 C CA . VA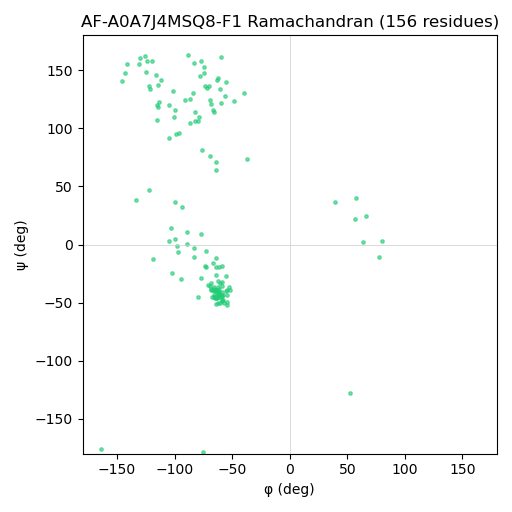L A 1 142 ? -9.224 2.282 3.675 1.00 94.19 142 VAL A CA 1
ATOM 1174 C C . VAL A 1 142 ? -9.130 3.730 4.149 1.00 94.19 142 VAL A C 1
ATOM 1176 O O . VAL A 1 142 ? -8.627 4.607 3.454 1.00 94.19 142 VAL A O 1
ATOM 1179 N N . THR A 1 143 ? -9.599 4.006 5.362 1.00 93.62 143 THR A N 1
ATOM 1180 C CA . THR A 1 143 ? -9.580 5.368 5.911 1.00 93.62 143 THR A CA 1
ATOM 1181 C C . THR A 1 143 ? -8.270 5.682 6.640 1.00 93.62 143 THR A C 1
ATOM 1183 O O . THR A 1 143 ? -7.535 4.796 7.077 1.00 93.62 143 THR A O 1
ATOM 1186 N N . ASN A 1 144 ? -7.994 6.969 6.873 1.00 91.75 144 ASN A N 1
ATOM 1187 C CA . ASN A 1 144 ? -6.841 7.375 7.688 1.00 91.75 144 ASN A CA 1
ATOM 1188 C C . ASN A 1 144 ? -6.890 6.809 9.116 1.00 91.75 144 ASN A C 1
ATOM 1190 O O . ASN A 1 144 ? -5.849 6.432 9.644 1.00 91.75 144 ASN A O 1
ATOM 1194 N N . SER A 1 145 ? -8.076 6.700 9.727 1.00 90.44 145 SER A N 1
ATOM 1195 C CA . SER A 1 145 ? -8.208 6.118 11.070 1.00 90.44 145 SER A CA 1
ATOM 1196 C C . SER A 1 145 ? -7.837 4.632 11.081 1.00 90.44 145 SER A C 1
ATOM 1198 O O . SER A 1 145 ? -7.188 4.171 12.013 1.00 90.44 145 SER A O 1
ATOM 1200 N N . MET A 1 146 ? -8.181 3.898 10.016 1.00 92.69 146 MET A N 1
ATOM 1201 C CA . MET A 1 146 ? -7.779 2.501 9.825 1.00 92.69 146 MET A CA 1
ATOM 1202 C C . MET A 1 146 ? -6.256 2.379 9.715 1.00 92.69 146 MET A C 1
ATOM 1204 O O . MET A 1 146 ? -5.652 1.547 10.385 1.00 92.69 146 MET A O 1
ATOM 1208 N N . ILE A 1 147 ? -5.620 3.249 8.924 1.00 94.12 147 ILE A N 1
ATOM 1209 C CA . ILE A 1 147 ? -4.157 3.284 8.773 1.00 94.12 147 ILE A CA 1
ATOM 1210 C C . ILE A 1 147 ? -3.473 3.606 10.108 1.00 94.12 147 ILE A C 1
ATOM 1212 O O . ILE A 1 147 ? -2.466 2.990 10.452 1.00 94.12 147 ILE A O 1
ATOM 1216 N N . GLU A 1 148 ? -3.998 4.558 10.878 1.00 92.19 148 GLU A N 1
ATOM 1217 C CA . GLU A 1 148 ? -3.472 4.903 12.202 1.00 92.19 148 GLU A CA 1
ATOM 1218 C C . GLU A 1 148 ? -3.561 3.729 13.180 1.00 92.19 148 GLU A C 1
ATOM 1220 O O . GLU A 1 148 ? -2.578 3.435 13.862 1.00 92.19 148 GLU A O 1
ATOM 1225 N N . GLU A 1 149 ? -4.696 3.035 13.216 1.00 90.69 149 GLU A N 1
ATOM 1226 C CA . GLU A 1 149 ? -4.911 1.867 14.069 1.00 90.69 149 GLU A CA 1
ATOM 1227 C C . GLU A 1 149 ? -3.992 0.697 13.686 1.00 90.69 149 GLU A C 1
ATOM 1229 O O . GLU A 1 149 ? -3.312 0.128 14.543 1.00 90.69 149 GLU A O 1
ATOM 1234 N N . ILE A 1 150 ? -3.892 0.390 12.388 1.00 93.56 150 ILE A N 1
ATOM 1235 C CA . ILE A 1 150 ? -2.942 -0.592 11.852 1.00 93.56 150 ILE A C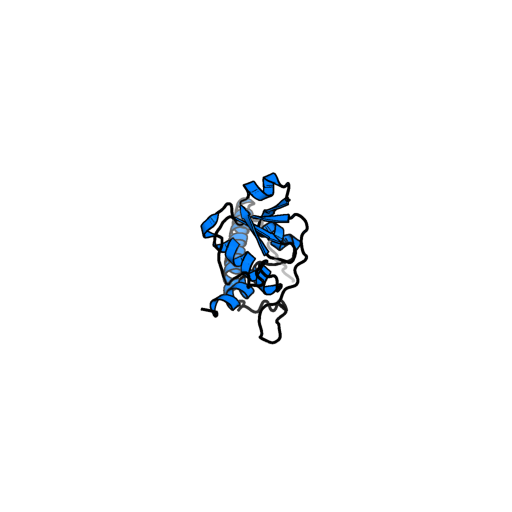A 1
ATOM 1236 C C . ILE A 1 150 ? -1.523 -0.225 12.289 1.00 93.56 150 ILE A C 1
ATOM 1238 O O . ILE A 1 150 ? -0.798 -1.042 12.850 1.00 93.56 150 ILE A O 1
ATOM 1242 N N . ASN A 1 151 ? -1.124 1.029 12.097 1.00 92.31 151 ASN A N 1
ATOM 1243 C CA . ASN A 1 151 ? 0.204 1.491 12.472 1.00 92.31 151 ASN A CA 1
ATOM 1244 C C . ASN A 1 151 ? 0.477 1.405 13.975 1.00 92.31 151 ASN A C 1
ATOM 1246 O O . ASN A 1 151 ? 1.629 1.214 14.355 1.00 92.31 151 ASN A O 1
ATOM 1250 N N . GLN A 1 152 ? -0.535 1.556 14.832 1.00 91.12 152 GLN A N 1
ATOM 1251 C CA . GLN A 1 152 ? -0.381 1.354 16.273 1.00 91.12 152 GLN A CA 1
ATOM 1252 C C . GLN A 1 152 ? -0.097 -0.107 16.613 1.00 91.12 152 GLN A C 1
ATOM 1254 O O . GLN A 1 152 ? 0.769 -0.351 17.446 1.00 91.12 152 GLN A O 1
ATOM 1259 N N . TRP A 1 153 ? -0.745 -1.061 15.939 1.00 90.75 153 TRP A N 1
ATOM 1260 C CA . TRP A 1 153 ? -0.470 -2.487 16.128 1.00 90.75 153 TRP A CA 1
ATOM 1261 C C . TRP A 1 153 ? 1.004 -2.821 15.860 1.00 90.75 153 TRP A C 1
ATOM 1263 O O . TRP A 1 153 ? 1.695 -3.360 16.719 1.00 90.75 153 TRP A O 1
ATOM 1273 N N . PHE A 1 154 ? 1.528 -2.383 14.714 1.00 88.50 154 PHE A N 1
ATOM 1274 C CA . PHE A 1 154 ? 2.916 -2.650 14.316 1.00 88.50 154 PHE A CA 1
ATOM 1275 C C . PHE A 1 154 ? 3.979 -1.862 15.101 1.00 88.50 154 PHE A C 1
ATOM 1277 O O . PHE A 1 154 ? 5.170 -2.077 14.889 1.00 88.50 154 PHE A O 1
ATOM 1284 N N . LYS A 1 155 ? 3.605 -0.923 15.983 1.00 79.81 155 LYS A N 1
ATOM 1285 C CA . LYS A 1 155 ? 4.580 -0.229 16.848 1.00 79.81 155 LYS A CA 1
ATOM 1286 C C . LYS A 1 155 ? 5.108 -1.115 17.977 1.00 79.81 155 LYS A C 1
ATOM 1288 O O . LYS A 1 155 ? 6.148 -0.778 18.532 1.00 79.81 155 LYS A O 1
ATOM 1293 N N . PHE A 1 156 ? 4.412 -2.201 18.310 1.00 54.22 156 PHE A N 1
ATOM 1294 C CA . PHE A 1 156 ? 4.769 -3.098 19.413 1.00 54.22 156 PHE A CA 1
ATOM 1295 C C . PHE A 1 156 ? 5.537 -4.357 18.970 1.00 54.22 156 PHE A C 1
ATOM 1297 O O . PHE A 1 156 ? 5.940 -5.135 19.825 1.00 54.22 156 PHE A O 1
ATOM 1304 N N . ASP A 1 157 ? 5.775 -4.537 17.666 1.00 48.31 157 ASP A N 1
ATOM 1305 C CA . ASP A 1 157 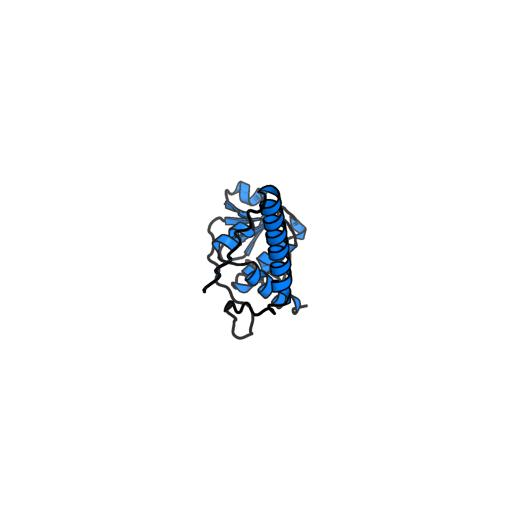? 6.418 -5.727 17.078 1.00 48.31 157 ASP A CA 1
ATOM 1306 C C . ASP A 1 157 ? 7.954 -5.579 16.888 1.00 48.31 157 ASP A C 1
ATOM 1308 O O . ASP A 1 157 ? 8.515 -6.133 15.941 1.00 48.31 157 ASP A O 1
ATOM 1312 N N . PHE A 1 158 ? 8.650 -4.832 17.759 1.00 38.09 158 PHE A N 1
ATOM 1313 C CA . PHE A 1 158 ? 10.117 -4.654 17.712 1.00 38.09 158 PHE A CA 1
ATOM 1314 C C . PHE A 1 158 ? 10.833 -5.254 18.922 1.00 38.09 158 PHE A C 1
ATOM 1316 O O . PHE A 1 158 ? 10.448 -4.907 20.061 1.00 38.09 158 PHE A O 1
#

pLDDT: mean 82.98, std 18.76, range [36.25, 98.31]

Sequence (158 aa):
MITLNKSMIIIPHEEMIKKLEQTRVQRMLLCKDLNKYMGSNINANFKRDKNGRPSLYLTPLDKTVVQTISKKEYWDLMRVCECADWKWESENKPTTRSFWEMYGKKTCISVQGKVGFSSIEFYESINYKIIQSKEFYDIEGVTNSMIEEINQWFKFDF

Solvent-accessible surface area (backbone atoms only — not comparable to full-atom values): 9257 Å² total; per-residue (Å²): 141,85,88,84,84,80,82,81,82,83,71,57,69,68,59,50,51,52,50,50,52,51,50,51,52,50,49,55,52,50,53,60,49,40,67,68,69,50,62,95,66,78,76,62,86,69,45,54,47,99,83,67,45,62,44,53,82,70,78,57,39,80,67,32,27,34,38,23,76,42,76,64,51,43,52,53,49,28,49,53,41,34,31,40,73,26,24,31,87,84,71,40,58,36,74,81,58,82,67,49,88,78,46,45,63,37,26,21,34,37,44,58,67,39,42,46,76,49,44,48,68,59,40,54,77,72,70,38,48,77,39,46,54,66,58,51,27,63,74,62,70,54,47,72,68,55,52,52,52,48,52,54,60,65,67,71,77,121

Radius of gyration: 23.64 Å; Cα contacts (8 Å, |Δi|>4): 184; chains: 1; bounding box: 66×62×49 Å